Protein AF-A0A2M7STD8-F1 (afdb_monomer_lite)

Foldseek 3Di:
DQDFDDADPVPGTDGPVNVVVVVVVVVVVVCVVLVLLLQQQVDDPVCSVVSNVVVVVVVVVCVVVVVVVLVVQCVVVPNDNVSCVVVVVVVVVVVVVVCVPRDTSPPPPD

Radius of gyration: 18.51 Å; chains: 1; bounding box: 39×33×47 Å

Sequence (110 aa):
LTIVLTKLPVLGTIPVISLFLMAAGIAWALININSLPMVVDMTTTARLGTYTGLYYLFSTLSAIVGPNVNGWAVQLTGKNYNAVMIIAPIFMLVAFVLMIGVRRGEATAN

pLDDT: mean 83.76, std 10.86, range [34.5, 95.56]

Secondary structure (DSSP, 8-state):
---EEEEETTTEEEEHHHHHHHHHHHHHHHHHHHHHHHHHHTS-GGGHHHHHHHHHHHHHHHHHHHHHHHHHHHHHTTS-THHHHHHHHHHHHHHHHHHHT--S------

Structure (mmCIF, N/CA/C/O backbone):
data_AF-A0A2M7STD8-F1
#
_entry.id   AF-A0A2M7STD8-F1
#
loop_
_atom_site.group_PDB
_atom_site.id
_atom_site.type_symbol
_atom_site.label_atom_id
_atom_site.label_alt_id
_atom_site.label_comp_id
_atom_site.label_asym_id
_atom_site.label_entity_id
_atom_site.label_seq_id
_atom_site.pdbx_PDB_ins_code
_atom_site.Cartn_x
_atom_site.Cartn_y
_atom_site.Cartn_z
_atom_site.occupancy
_atom_site.B_iso_or_equiv
_atom_site.auth_seq_id
_atom_site.auth_comp_id
_atom_site.auth_asym_id
_atom_site.auth_atom_id
_atom_site.pdbx_PD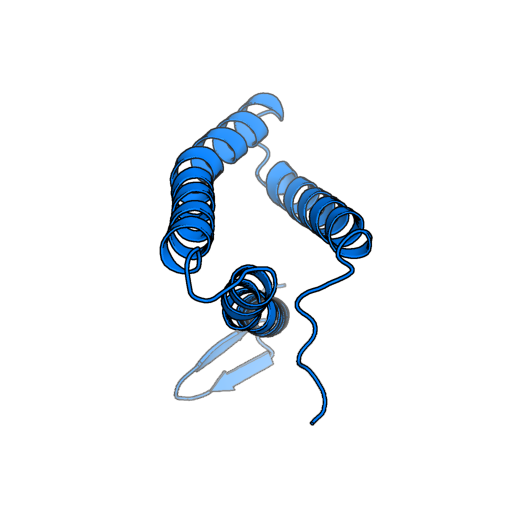B_model_num
ATOM 1 N N . LEU A 1 1 ? -13.605 -8.387 19.844 1.00 62.31 1 LEU A N 1
ATOM 2 C CA . LEU A 1 1 ? -12.249 -8.164 19.279 1.00 62.31 1 LEU A CA 1
ATOM 3 C C . LEU A 1 1 ? -11.156 -7.979 20.339 1.00 62.31 1 LEU A C 1
ATOM 5 O O . LEU A 1 1 ? -10.004 -8.264 20.046 1.00 62.31 1 LEU A O 1
ATOM 9 N N . THR A 1 2 ? -11.493 -7.548 21.559 1.00 67.88 2 THR A N 1
ATOM 10 C CA . THR A 1 2 ? -10.549 -7.316 22.672 1.00 67.88 2 THR A CA 1
ATOM 11 C C . THR A 1 2 ? -10.329 -8.528 23.587 1.00 67.88 2 THR A C 1
ATOM 13 O O . THR A 1 2 ? -9.593 -8.426 24.561 1.00 67.88 2 THR A O 1
ATOM 16 N N . ILE A 1 3 ? -10.948 -9.677 23.286 1.00 78.25 3 ILE A N 1
ATOM 17 C CA . ILE A 1 3 ? -10.774 -10.924 24.047 1.00 78.25 3 ILE A CA 1
ATOM 18 C C . ILE A 1 3 ? -9.309 -11.344 23.952 1.00 78.25 3 ILE A C 1
ATOM 20 O O . ILE A 1 3 ? -8.812 -11.541 22.843 1.00 78.25 3 ILE A O 1
ATOM 24 N N . VAL A 1 4 ? -8.639 -11.450 25.100 1.00 78.00 4 VAL A N 1
ATOM 25 C CA . VAL A 1 4 ? -7.215 -11.788 25.207 1.00 78.00 4 VAL A CA 1
ATOM 26 C C . VAL A 1 4 ? -7.050 -13.300 25.135 1.00 78.00 4 VAL A C 1
ATOM 28 O O . VAL A 1 4 ? -7.583 -14.019 25.974 1.00 78.00 4 VAL A O 1
ATOM 31 N N . LEU A 1 5 ? -6.308 -13.770 24.135 1.00 74.56 5 LEU A N 1
ATOM 32 C CA . LEU A 1 5 ? -6.073 -15.193 23.898 1.00 74.56 5 LEU A CA 1
ATOM 33 C C . LEU A 1 5 ? -4.871 -15.708 24.692 1.00 74.56 5 LEU A C 1
ATOM 35 O O . LEU A 1 5 ? -4.926 -16.778 25.286 1.00 74.56 5 LEU A O 1
ATOM 39 N N . THR A 1 6 ? -3.761 -14.967 24.704 1.00 77.94 6 THR A N 1
ATOM 40 C CA . THR A 1 6 ? -2.513 -15.373 25.373 1.00 77.94 6 THR A CA 1
ATOM 41 C C . THR A 1 6 ? -1.644 -14.145 25.661 1.00 77.94 6 THR A C 1
ATOM 43 O O . THR A 1 6 ? -1.763 -13.122 24.980 1.00 77.94 6 THR A O 1
ATOM 46 N N . LYS A 1 7 ? -0.777 -14.226 26.679 1.00 72.06 7 LYS A N 1
ATOM 47 C CA . LYS A 1 7 ? 0.315 -13.270 26.920 1.00 72.06 7 LYS A CA 1
ATOM 48 C C . LYS A 1 7 ? 1.648 -13.910 26.542 1.00 72.06 7 LYS A C 1
ATOM 50 O O . LYS A 1 7 ? 1.976 -14.965 27.073 1.00 72.06 7 LYS A O 1
ATOM 55 N N . LEU A 1 8 ? 2.416 -13.264 25.669 1.00 78.56 8 LEU A N 1
ATOM 56 C CA . LEU A 1 8 ? 3.780 -13.675 25.324 1.00 78.56 8 LEU A CA 1
ATOM 57 C C . LEU A 1 8 ? 4.789 -12.631 25.833 1.00 78.56 8 LEU A C 1
ATOM 59 O O . LEU A 1 8 ? 4.491 -11.437 25.787 1.00 78.56 8 LEU A O 1
ATOM 63 N N . PRO A 1 9 ? 5.988 -13.042 26.282 1.00 71.06 9 PRO A N 1
ATOM 64 C CA . PRO A 1 9 ? 6.962 -12.147 26.915 1.00 71.06 9 PRO A CA 1
ATOM 65 C C . PRO A 1 9 ? 7.476 -11.024 25.999 1.00 71.06 9 PRO A C 1
ATOM 67 O O . PRO A 1 9 ? 7.842 -9.968 26.498 1.00 71.06 9 PRO A O 1
ATOM 70 N N . VAL A 1 10 ? 7.456 -11.216 24.673 1.00 76.38 10 VAL A N 1
ATOM 71 C CA . VAL A 1 10 ? 7.871 -10.198 23.682 1.00 76.38 10 VAL A CA 1
ATOM 72 C C . VAL A 1 10 ? 6.677 -9.462 23.055 1.00 76.38 10 VAL A C 1
ATOM 74 O O . VAL A 1 10 ? 6.785 -8.292 22.711 1.00 76.38 10 VAL A O 1
ATOM 77 N N . LEU A 1 11 ? 5.525 -10.128 22.916 1.00 65.62 11 LEU A N 1
ATOM 78 C CA . LEU A 1 11 ? 4.352 -9.609 22.190 1.00 65.62 11 LEU A CA 1
ATOM 79 C C . LEU A 1 11 ? 3.260 -9.033 23.110 1.00 65.62 11 LEU A C 1
ATOM 81 O O . LEU A 1 11 ? 2.284 -8.467 22.624 1.00 65.62 11 LEU A O 1
ATOM 85 N N . GLY A 1 12 ? 3.397 -9.162 24.432 1.00 79.12 12 GLY A N 1
ATOM 86 C CA . GLY A 1 12 ? 2.394 -8.698 25.388 1.00 79.12 12 GLY A CA 1
ATOM 87 C C . GLY A 1 12 ? 1.088 -9.493 25.297 1.00 79.12 12 GLY A C 1
ATOM 88 O O . GLY A 1 12 ? 1.093 -10.694 25.028 1.00 79.12 12 GLY A O 1
ATOM 89 N N . THR A 1 13 ? -0.046 -8.844 25.574 1.00 79.12 13 THR A N 1
ATOM 90 C CA . THR A 1 13 ? -1.385 -9.439 25.421 1.00 79.12 13 THR A CA 1
ATOM 91 C C . THR A 1 13 ? -1.777 -9.523 23.955 1.00 79.12 13 THR A C 1
ATOM 93 O O . THR A 1 13 ? -1.756 -8.505 23.266 1.00 79.12 13 THR A O 1
ATOM 96 N N . ILE A 1 14 ? -2.236 -10.694 23.518 1.00 80.81 14 ILE A N 1
ATOM 97 C CA . ILE A 1 14 ? -2.711 -10.932 22.151 1.00 80.81 14 ILE A CA 1
ATOM 98 C C . ILE A 1 14 ? -4.241 -10.994 22.157 1.00 80.81 14 ILE A C 1
ATOM 100 O O . ILE A 1 14 ? -4.816 -12.063 22.381 1.00 80.81 14 ILE A O 1
ATOM 104 N N . PRO A 1 15 ? -4.934 -9.861 21.962 1.00 84.69 15 PRO A N 1
ATOM 105 C CA . PRO A 1 15 ? -6.355 -9.872 21.673 1.00 84.69 15 PRO A CA 1
ATOM 106 C C . PRO A 1 15 ? -6.642 -10.425 20.269 1.00 84.69 15 PRO A C 1
ATOM 108 O O . PRO A 1 15 ? -5.783 -10.396 19.391 1.00 84.69 15 PRO A O 1
ATOM 111 N N . VAL A 1 16 ? -7.876 -10.869 20.019 1.00 82.19 16 VAL A N 1
ATOM 112 C CA . VAL A 1 16 ? -8.321 -11.368 18.697 1.00 82.19 16 VAL A CA 1
ATOM 113 C C . VAL A 1 16 ? -8.017 -10.382 17.556 1.00 82.19 16 VAL A C 1
ATOM 115 O O . VAL A 1 16 ? -7.650 -10.802 16.462 1.00 82.19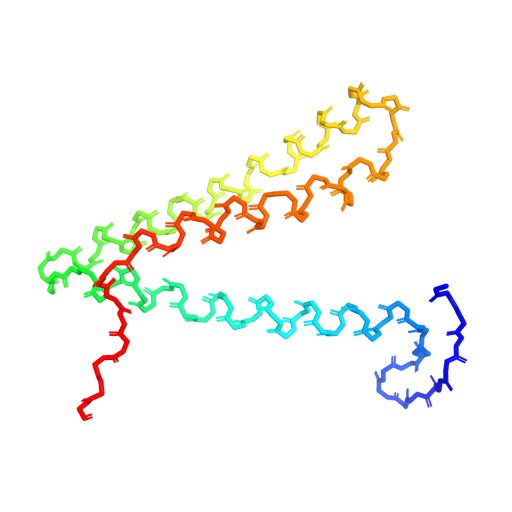 16 VAL A O 1
ATOM 118 N N . ILE A 1 17 ? -8.116 -9.070 17.799 1.00 84.25 17 ILE A N 1
ATOM 119 C CA . ILE A 1 17 ? -7.762 -8.048 16.800 1.00 84.25 17 ILE A CA 1
ATOM 120 C C . ILE A 1 17 ? -6.296 -8.124 16.354 1.00 84.25 17 ILE A C 1
ATOM 122 O O . ILE A 1 17 ? -6.006 -7.855 15.192 1.00 84.25 17 ILE A O 1
ATOM 126 N N . SER A 1 18 ? -5.380 -8.548 17.229 1.00 84.19 18 SER A N 1
ATOM 127 C CA . SER A 1 18 ? -3.962 -8.672 16.891 1.00 84.19 18 SER A CA 1
ATOM 128 C C . SER A 1 18 ? -3.724 -9.733 15.825 1.00 84.19 18 SER A C 1
ATOM 130 O O . SER A 1 18 ? -2.886 -9.517 14.962 1.00 84.19 18 SER A O 1
ATOM 132 N N . LEU A 1 19 ? -4.489 -10.831 15.815 1.00 85.88 19 LEU A N 1
ATOM 133 C CA . LEU A 1 19 ? -4.382 -11.848 14.761 1.00 85.88 19 LEU A CA 1
ATOM 134 C C . LEU A 1 19 ? -4.741 -11.268 13.387 1.00 85.88 19 LEU A C 1
ATOM 136 O O . LEU A 1 19 ? -4.011 -11.474 12.419 1.00 85.88 19 LEU A O 1
ATOM 140 N N . PHE A 1 20 ? -5.825 -10.489 13.313 1.00 86.38 20 PHE A N 1
ATOM 141 C CA . PHE A 1 20 ? -6.220 -9.802 12.082 1.00 86.38 20 PHE A CA 1
ATOM 142 C C . PHE A 1 20 ? -5.180 -8.767 11.645 1.00 86.38 20 PHE A C 1
ATOM 144 O O . PHE A 1 20 ? -4.839 -8.710 10.466 1.00 86.38 20 PHE A O 1
ATOM 151 N N . LEU A 1 21 ? -4.637 -7.985 12.583 1.00 87.88 21 LEU A N 1
ATOM 152 C CA . LEU A 1 21 ? -3.590 -7.002 12.292 1.00 87.88 21 LEU A CA 1
ATOM 153 C C . LEU A 1 21 ? -2.278 -7.659 11.841 1.00 87.88 21 LEU A C 1
ATOM 155 O O . LEU A 1 21 ? -1.622 -7.141 10.942 1.00 87.88 21 LEU A O 1
ATOM 159 N N . MET A 1 22 ? -1.910 -8.810 12.410 1.00 89.38 22 MET A N 1
ATOM 160 C CA . MET A 1 22 ? -0.739 -9.582 11.983 1.00 89.38 22 MET A CA 1
ATOM 161 C C . MET A 1 22 ? -0.912 -10.107 10.558 1.00 89.38 22 MET A C 1
ATOM 163 O O . MET A 1 22 ? -0.028 -9.913 9.726 1.00 89.38 22 MET A O 1
ATOM 167 N N . ALA A 1 23 ? -2.061 -10.716 10.250 1.00 90.69 23 ALA A N 1
ATOM 168 C CA . ALA A 1 23 ? -2.363 -11.179 8.898 1.00 90.69 23 ALA A CA 1
ATOM 169 C C . ALA A 1 23 ? -2.376 -10.017 7.888 1.00 90.69 23 ALA A C 1
ATOM 171 O O . ALA A 1 23 ? -1.779 -10.124 6.817 1.00 90.69 23 ALA A O 1
ATOM 172 N N . ALA A 1 24 ? -2.985 -8.883 8.253 1.00 89.50 24 ALA A N 1
ATOM 173 C CA . ALA A 1 24 ? -2.978 -7.673 7.435 1.00 89.50 24 ALA A CA 1
ATOM 174 C C . ALA A 1 24 ? -1.554 -7.136 7.206 1.00 89.50 24 ALA A C 1
ATOM 176 O O . ALA A 1 24 ? -1.221 -6.745 6.089 1.00 89.50 24 ALA A O 1
ATOM 177 N N . GLY A 1 25 ? -0.696 -7.165 8.230 1.00 90.94 25 GLY A N 1
ATOM 178 C CA . GLY A 1 25 ? 0.708 -6.768 8.120 1.00 90.94 25 GLY A CA 1
ATOM 179 C C . GLY A 1 25 ? 1.504 -7.661 7.166 1.00 90.94 25 GLY A C 1
ATOM 180 O O . GLY A 1 25 ? 2.234 -7.147 6.320 1.00 90.94 25 GLY A O 1
ATOM 181 N N . ILE A 1 26 ? 1.317 -8.983 7.244 1.00 94.12 26 ILE A N 1
ATOM 182 C CA . ILE A 1 26 ? 1.943 -9.942 6.318 1.00 94.12 26 ILE A CA 1
ATOM 183 C C . ILE A 1 26 ? 1.482 -9.670 4.881 1.00 94.12 26 ILE A C 1
ATOM 185 O O . ILE A 1 26 ? 2.313 -9.549 3.981 1.00 94.12 26 ILE A O 1
ATOM 189 N N . ALA A 1 27 ? 0.173 -9.512 4.666 1.00 91.31 27 ALA A N 1
ATOM 190 C CA . ALA A 1 27 ? -0.378 -9.206 3.347 1.00 91.31 27 ALA A CA 1
ATOM 191 C C . ALA A 1 27 ? 0.179 -7.886 2.780 1.00 91.31 27 ALA A C 1
ATOM 193 O O . ALA A 1 27 ? 0.572 -7.820 1.616 1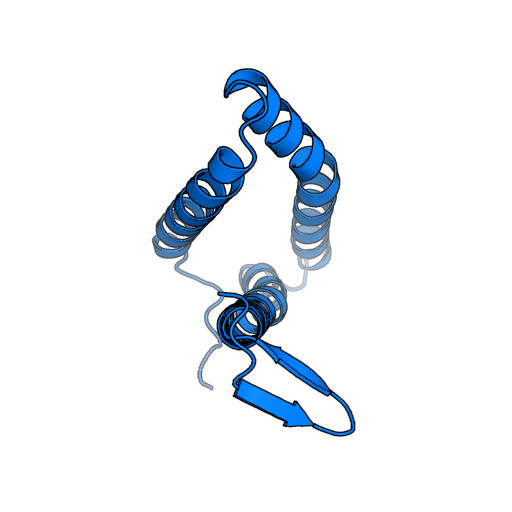.00 91.31 27 ALA A O 1
ATOM 194 N N . TRP A 1 28 ? 0.278 -6.844 3.610 1.00 91.69 28 TRP A N 1
ATOM 195 C CA . TRP A 1 28 ? 0.829 -5.550 3.207 1.00 91.69 28 TRP A CA 1
ATOM 196 C C . TRP A 1 28 ? 2.320 -5.616 2.853 1.00 91.69 28 TRP A C 1
ATOM 198 O O . TRP A 1 28 ? 2.753 -4.994 1.878 1.00 91.69 28 TRP A O 1
ATOM 208 N N . ALA A 1 29 ? 3.103 -6.392 3.607 1.00 92.44 29 ALA A N 1
ATOM 209 C CA . ALA A 1 29 ? 4.524 -6.593 3.337 1.00 92.44 29 ALA A CA 1
ATOM 210 C C . ALA A 1 29 ? 4.751 -7.256 1.970 1.00 92.44 29 ALA A C 1
ATOM 212 O O . ALA A 1 29 ? 5.597 -6.797 1.202 1.00 92.44 29 ALA A O 1
ATOM 213 N N . LEU A 1 30 ? 3.952 -8.275 1.637 1.00 89.88 30 LEU A N 1
ATOM 214 C CA . LEU A 1 30 ? 4.026 -8.952 0.339 1.00 89.88 30 LEU A CA 1
ATOM 215 C C . LEU A 1 30 ? 3.761 -7.992 -0.827 1.00 89.88 30 LEU A C 1
ATOM 217 O O . LEU A 1 30 ? 4.483 -8.034 -1.823 1.00 89.88 30 LEU A O 1
ATOM 221 N N . ILE A 1 31 ? 2.779 -7.096 -0.692 1.00 89.75 31 ILE A N 1
ATOM 222 C CA . ILE A 1 31 ? 2.469 -6.092 -1.719 1.00 89.75 31 ILE A CA 1
ATOM 223 C C . ILE A 1 31 ? 3.628 -5.098 -1.869 1.00 89.75 31 ILE A C 1
ATOM 225 O O . ILE A 1 31 ? 4.092 -4.857 -2.981 1.00 89.75 31 ILE A O 1
ATOM 229 N N . ASN A 1 32 ? 4.134 -4.546 -0.762 1.00 88.94 32 ASN A N 1
ATOM 230 C CA . ASN A 1 32 ? 5.169 -3.508 -0.820 1.00 88.94 32 ASN A CA 1
ATOM 231 C C . ASN A 1 32 ? 6.479 -4.025 -1.412 1.00 88.94 32 ASN A C 1
ATOM 233 O O . ASN A 1 32 ? 7.045 -3.365 -2.281 1.00 88.94 32 ASN A O 1
ATOM 237 N N . ILE A 1 33 ? 6.933 -5.207 -0.987 1.00 89.19 33 ILE A N 1
ATOM 238 C CA . ILE A 1 33 ? 8.216 -5.770 -1.431 1.00 89.19 33 ILE A CA 1
ATOM 239 C C . ILE A 1 33 ? 8.206 -6.074 -2.937 1.00 89.19 33 ILE A C 1
ATOM 241 O O . ILE A 1 33 ? 9.204 -5.826 -3.606 1.00 89.19 33 ILE A O 1
ATOM 245 N N . ASN A 1 34 ? 7.086 -6.561 -3.483 1.00 88.56 34 ASN A N 1
ATOM 246 C CA . ASN A 1 34 ? 6.996 -6.949 -4.897 1.00 88.56 34 ASN A CA 1
ATOM 247 C C . ASN A 1 34 ? 6.598 -5.796 -5.832 1.00 88.56 34 ASN A C 1
ATOM 249 O O . ASN A 1 34 ? 6.828 -5.875 -7.038 1.00 88.56 34 ASN A O 1
ATOM 253 N N . SER A 1 35 ? 6.030 -4.710 -5.301 1.00 86.69 35 SER A N 1
ATOM 254 C CA . SER A 1 35 ? 5.544 -3.596 -6.123 1.00 86.69 35 SER A CA 1
ATOM 255 C C . SER A 1 35 ? 6.648 -2.854 -6.885 1.00 86.69 35 SER A C 1
ATOM 257 O O . SER A 1 35 ? 6.448 -2.507 -8.047 1.00 86.69 35 SER A O 1
ATOM 259 N N . LEU A 1 36 ? 7.818 -2.638 -6.270 1.00 87.06 36 LEU A N 1
ATOM 260 C CA . LEU A 1 36 ? 8.933 -1.948 -6.923 1.00 87.06 36 LEU A CA 1
ATOM 261 C C . LEU A 1 36 ? 9.578 -2.806 -8.030 1.00 87.06 36 LEU A C 1
ATOM 263 O O . LEU A 1 36 ? 9.673 -2.289 -9.144 1.00 87.06 36 LEU A O 1
ATOM 267 N N . PRO A 1 37 ? 9.962 -4.082 -7.789 1.00 84.19 37 PRO A N 1
ATOM 268 C CA . PRO A 1 37 ? 10.420 -4.998 -8.838 1.00 84.19 37 PRO A CA 1
ATOM 269 C C . PRO A 1 37 ? 9.482 -5.038 -10.049 1.00 84.19 37 PRO A C 1
ATOM 271 O O . PRO A 1 37 ? 9.915 -4.809 -11.172 1.00 84.19 37 PRO A O 1
ATOM 274 N N . MET A 1 38 ? 8.176 -5.184 -9.813 1.00 87.50 38 MET A N 1
ATOM 275 C CA . MET A 1 38 ? 7.178 -5.239 -10.883 1.00 87.50 38 MET A CA 1
ATOM 276 C C . MET A 1 38 ? 7.202 -3.995 -11.784 1.00 87.50 38 MET A C 1
ATOM 278 O O . MET A 1 38 ? 7.140 -4.119 -13.006 1.00 87.50 38 MET A O 1
ATOM 282 N N . VAL A 1 39 ? 7.345 -2.794 -11.212 1.00 85.00 39 VAL A N 1
ATOM 283 C CA . VAL A 1 39 ? 7.392 -1.547 -11.994 1.00 85.00 39 VAL A CA 1
ATOM 284 C C . VAL A 1 39 ? 8.714 -1.390 -12.750 1.00 85.00 39 VAL A C 1
ATOM 286 O O . VAL A 1 39 ? 8.712 -0.896 -13.881 1.00 85.00 39 VAL A O 1
ATOM 289 N N . VAL A 1 40 ? 9.843 -1.793 -12.160 1.00 84.94 40 VAL A N 1
ATOM 290 C CA . VAL A 1 40 ? 11.149 -1.687 -12.838 1.00 84.94 40 VAL A CA 1
ATOM 291 C C . VAL A 1 40 ? 11.323 -2.743 -13.932 1.00 84.94 40 VAL A C 1
ATOM 293 O O . VAL A 1 40 ? 11.957 -2.453 -14.946 1.00 84.94 40 VAL A O 1
ATOM 296 N N . ASP A 1 41 ? 10.686 -3.905 -13.797 1.00 82.94 41 ASP A N 1
ATOM 297 C CA . ASP A 1 41 ? 10.716 -4.986 -14.791 1.00 82.94 41 ASP A CA 1
ATOM 298 C C . ASP A 1 41 ? 9.867 -4.675 -16.040 1.00 82.94 41 ASP A C 1
ATOM 300 O O . ASP A 1 41 ? 10.025 -5.295 -17.094 1.00 82.94 41 ASP A O 1
ATOM 304 N N . MET A 1 42 ? 8.986 -3.670 -15.979 1.00 79.38 42 MET A N 1
ATOM 305 C CA . MET A 1 42 ? 8.217 -3.193 -17.137 1.00 79.38 42 MET A CA 1
ATOM 306 C C . MET A 1 42 ? 9.031 -2.336 -18.118 1.00 79.38 42 MET A C 1
ATOM 308 O O . MET A 1 42 ? 8.531 -2.007 -19.200 1.00 79.38 42 MET A O 1
ATOM 312 N N . THR A 1 43 ? 10.254 -1.938 -17.762 1.00 80.19 4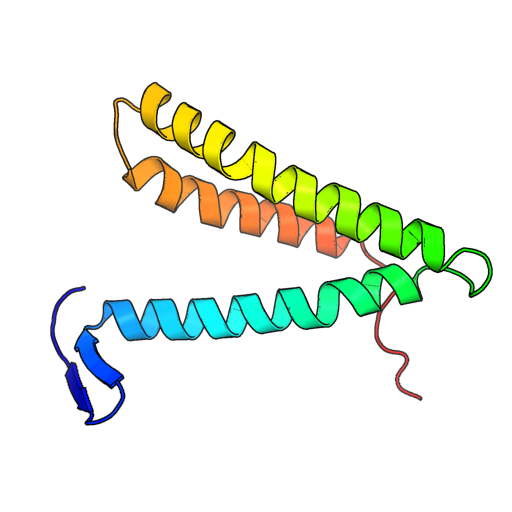3 THR A N 1
ATOM 313 C CA . THR A 1 43 ? 11.050 -0.974 -18.529 1.00 80.19 43 THR A CA 1
ATOM 314 C C . THR A 1 43 ? 12.431 -1.509 -18.917 1.00 80.19 43 THR A C 1
ATOM 316 O O . THR A 1 43 ? 12.911 -2.512 -18.408 1.00 80.19 43 THR A O 1
ATOM 319 N N . THR A 1 44 ? 13.101 -0.830 -19.850 1.00 77.81 44 THR A N 1
ATOM 320 C CA . THR A 1 44 ? 14.507 -1.090 -20.186 1.00 77.81 44 THR A CA 1
ATOM 321 C C . THR A 1 44 ? 15.451 -0.359 -19.229 1.00 77.81 44 THR A C 1
ATOM 323 O O . THR A 1 44 ? 15.089 0.668 -18.645 1.00 77.81 44 THR A O 1
ATOM 326 N N . THR A 1 45 ? 16.701 -0.826 -19.130 1.00 77.12 45 THR A N 1
ATOM 327 C CA . THR A 1 45 ? 17.749 -0.244 -18.266 1.00 77.12 45 THR A CA 1
ATOM 328 C C . THR A 1 45 ? 17.951 1.257 -18.499 1.00 77.12 45 THR A C 1
ATOM 330 O O . THR A 1 45 ? 18.186 2.004 -17.555 1.00 77.12 45 THR A O 1
ATOM 333 N N . ALA A 1 46 ? 17.770 1.731 -19.738 1.00 82.81 46 ALA A N 1
ATOM 334 C CA . ALA A 1 46 ? 17.889 3.146 -20.097 1.00 82.81 46 ALA A CA 1
ATOM 335 C C . ALA A 1 46 ? 16.806 4.052 -19.470 1.00 82.81 46 ALA A C 1
ATOM 337 O O . ALA A 1 46 ? 16.997 5.261 -19.384 1.00 82.81 46 ALA A O 1
ATOM 338 N N . ARG A 1 47 ? 15.664 3.492 -19.050 1.00 84.94 47 ARG A N 1
ATOM 339 C CA . ARG A 1 47 ? 14.517 4.228 -18.479 1.00 84.94 47 ARG A CA 1
ATOM 340 C C . ARG A 1 47 ? 14.211 3.837 -17.030 1.00 84.94 47 ARG A C 1
ATOM 342 O O . ARG A 1 47 ? 13.227 4.310 -16.465 1.00 84.94 47 ARG A O 1
ATOM 349 N N . LEU A 1 48 ? 15.063 3.016 -16.418 1.00 86.75 48 LEU A N 1
ATOM 350 C CA . LEU A 1 48 ? 14.882 2.489 -15.064 1.00 86.75 48 LEU A CA 1
ATOM 351 C C . LEU A 1 48 ? 14.707 3.610 -14.027 1.00 86.75 48 LEU A C 1
ATOM 353 O O . LEU A 1 48 ? 13.771 3.575 -13.234 1.00 86.75 48 LEU A O 1
ATOM 357 N N . GLY A 1 49 ? 15.524 4.667 -14.106 1.00 87.44 49 GLY A N 1
ATOM 358 C CA . GLY A 1 49 ? 15.411 5.825 -13.211 1.00 87.44 49 GLY A CA 1
ATOM 359 C C . GLY A 1 49 ? 14.063 6.553 -13.303 1.00 87.44 49 GLY A C 1
ATOM 360 O O . GLY A 1 49 ? 13.532 6.987 -12.284 1.00 87.44 49 GLY A O 1
ATOM 361 N N . THR A 1 50 ? 13.467 6.645 -14.496 1.00 87.62 50 THR A N 1
ATOM 362 C CA . THR A 1 50 ? 12.161 7.295 -14.689 1.00 87.62 50 THR A CA 1
ATOM 363 C C . THR A 1 50 ? 11.028 6.480 -14.072 1.00 87.62 50 THR A C 1
ATOM 365 O O . THR A 1 50 ? 10.171 7.050 -13.404 1.00 87.62 50 THR A O 1
ATOM 368 N N . TYR A 1 51 ? 11.031 5.156 -14.248 1.00 87.38 51 TYR A N 1
ATOM 369 C CA . TYR A 1 51 ? 9.997 4.280 -13.684 1.00 87.38 51 TYR A CA 1
ATOM 370 C C . TYR A 1 51 ? 10.077 4.214 -12.157 1.00 87.38 51 TYR A C 1
ATOM 372 O O . TYR A 1 51 ? 9.056 4.358 -11.486 1.00 87.38 51 TYR A O 1
ATOM 380 N N . THR A 1 52 ? 11.286 4.118 -11.596 1.00 90.50 52 THR A N 1
ATOM 381 C CA . THR A 1 52 ? 11.498 4.217 -10.145 1.00 90.50 52 THR A CA 1
ATOM 382 C C . THR A 1 52 ? 11.073 5.586 -9.607 1.00 90.50 52 THR A C 1
ATOM 384 O O . THR A 1 52 ? 10.420 5.673 -8.568 1.00 90.50 52 THR A O 1
ATOM 387 N N . GLY A 1 53 ? 11.384 6.667 -10.331 1.00 91.31 53 GLY A N 1
ATOM 388 C CA . GLY A 1 53 ? 10.955 8.021 -9.978 1.00 91.31 53 GLY A CA 1
ATOM 389 C C . GLY A 1 53 ? 9.432 8.170 -9.957 1.00 91.31 53 GLY A C 1
ATOM 390 O O . GLY A 1 53 ? 8.889 8.715 -9.000 1.00 91.31 53 GLY A O 1
ATOM 391 N N . LEU A 1 54 ? 8.732 7.631 -10.962 1.00 91.75 54 LEU A N 1
ATOM 392 C CA . LEU A 1 54 ? 7.267 7.618 -11.002 1.00 91.75 54 LEU A CA 1
ATOM 393 C C . LEU A 1 54 ? 6.675 6.791 -9.854 1.00 91.75 54 LEU A C 1
ATOM 395 O O . LEU A 1 54 ? 5.740 7.256 -9.203 1.00 91.75 54 LEU A O 1
ATOM 399 N N . TYR A 1 55 ? 7.240 5.617 -9.556 1.00 91.62 55 TYR A N 1
ATOM 400 C CA . TYR A 1 55 ? 6.818 4.796 -8.418 1.00 91.62 55 TYR A CA 1
ATOM 401 C C . TYR A 1 55 ? 6.870 5.587 -7.102 1.00 91.62 55 TYR A C 1
ATOM 403 O O . TYR A 1 55 ? 5.867 5.683 -6.389 1.00 91.62 55 TYR A O 1
ATOM 411 N N . TYR A 1 56 ? 8.009 6.218 -6.796 1.00 93.19 56 TYR A N 1
ATOM 412 C CA . TYR A 1 56 ? 8.150 6.988 -5.559 1.00 93.19 56 TYR A CA 1
ATOM 413 C C . TYR A 1 56 ? 7.335 8.282 -5.562 1.00 93.19 56 TYR A C 1
ATOM 415 O O . TYR A 1 56 ? 6.807 8.659 -4.515 1.00 93.19 56 TYR A O 1
ATOM 423 N N . LEU A 1 57 ? 7.170 8.939 -6.713 1.00 95.00 57 LEU A N 1
ATOM 424 C CA . LEU A 1 57 ? 6.301 10.108 -6.844 1.00 95.00 57 LEU A CA 1
ATOM 425 C C . LEU A 1 57 ? 4.862 9.765 -6.440 1.00 95.00 57 LEU A C 1
ATOM 427 O O . LEU A 1 57 ? 4.290 10.444 -5.592 1.00 95.00 57 LEU A O 1
ATOM 431 N N . PHE A 1 58 ? 4.286 8.691 -6.987 1.00 93.12 58 PHE A N 1
ATOM 432 C CA . PHE A 1 58 ? 2.919 8.291 -6.642 1.00 93.12 58 PHE A CA 1
ATOM 433 C C . PHE A 1 58 ? 2.810 7.721 -5.224 1.00 93.12 58 PHE A C 1
ATOM 435 O O . PHE A 1 58 ? 1.829 8.004 -4.536 1.00 93.12 58 PHE A O 1
ATOM 442 N N . SER A 1 59 ? 3.814 6.974 -4.753 1.00 92.00 59 SER A N 1
ATOM 443 C CA . SER A 1 59 ? 3.840 6.457 -3.377 1.00 92.00 59 SER A CA 1
ATOM 444 C C . SER A 1 59 ? 3.835 7.595 -2.349 1.00 92.00 59 SER A C 1
ATOM 446 O O . SER A 1 59 ? 3.006 7.616 -1.436 1.00 92.00 59 SER A O 1
ATOM 448 N N . THR A 1 60 ? 4.700 8.592 -2.533 1.00 95.06 60 THR A N 1
ATOM 449 C CA . THR A 1 60 ? 4.777 9.750 -1.631 1.00 95.06 60 THR A CA 1
ATOM 450 C C . THR A 1 60 ? 3.555 10.653 -1.757 1.00 95.06 60 THR A C 1
ATOM 452 O O . THR A 1 60 ? 3.018 11.094 -0.740 1.00 95.06 60 THR A O 1
ATOM 455 N N . LEU A 1 61 ? 3.036 10.857 -2.971 1.00 95.38 61 LEU A N 1
ATOM 456 C CA . LEU A 1 61 ? 1.783 11.578 -3.186 1.00 95.38 61 LEU A CA 1
ATOM 457 C C . LEU A 1 61 ? 0.617 10.903 -2.455 1.00 95.38 61 LEU A C 1
ATOM 459 O O . LEU A 1 61 ? -0.148 11.580 -1.772 1.00 95.38 61 LEU A O 1
ATOM 463 N N . SER A 1 62 ? 0.508 9.575 -2.532 1.00 92.25 62 SER A N 1
ATOM 464 C CA . SER A 1 62 ? -0.511 8.821 -1.798 1.00 92.25 62 SER A CA 1
ATOM 465 C C . SER A 1 62 ? -0.370 8.993 -0.283 1.00 92.25 62 SER A C 1
ATOM 467 O O . SER A 1 62 ? -1.383 9.089 0.409 1.00 92.25 62 SER A O 1
ATOM 469 N N . ALA A 1 63 ? 0.855 9.068 0.246 1.00 92.69 63 ALA A N 1
ATOM 470 C CA 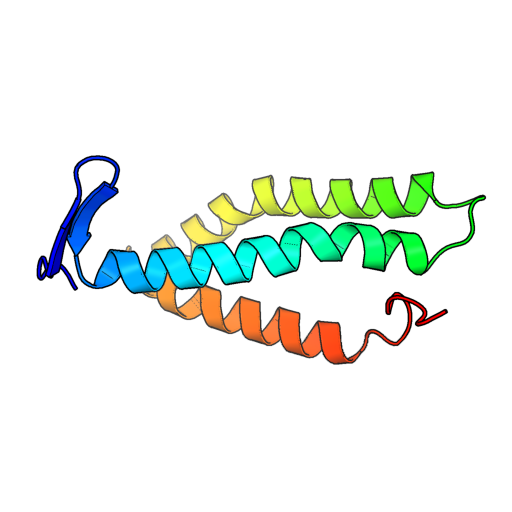. ALA A 1 63 ? 1.093 9.307 1.671 1.00 92.69 63 ALA A CA 1
ATOM 471 C C . ALA A 1 63 ? 0.665 10.719 2.121 1.00 92.69 63 ALA A C 1
ATOM 473 O O . ALA A 1 63 ? 0.213 10.889 3.252 1.00 92.69 63 ALA A O 1
ATOM 474 N N . ILE A 1 64 ? 0.750 11.718 1.235 1.00 95.56 64 ILE A N 1
ATOM 475 C CA . ILE A 1 64 ? 0.299 13.097 1.495 1.00 95.56 64 ILE A CA 1
ATOM 476 C C . ILE A 1 64 ? -1.228 13.213 1.363 1.00 95.56 64 ILE A C 1
ATOM 478 O O . ILE A 1 64 ? -1.901 13.822 2.200 1.00 95.56 64 ILE A O 1
ATOM 482 N N . VAL A 1 65 ? -1.795 12.631 0.307 1.00 94.69 65 VAL A N 1
ATOM 483 C CA . VAL A 1 65 ? -3.223 12.749 -0.024 1.00 94.69 65 VAL A CA 1
ATOM 484 C C . VAL A 1 65 ? -4.086 11.856 0.873 1.00 94.69 65 VAL A C 1
ATOM 486 O O . VAL A 1 65 ? -5.173 12.266 1.279 1.00 94.69 65 VAL A O 1
ATOM 489 N N . GLY A 1 66 ? -3.600 10.669 1.242 1.00 90.00 66 GLY A N 1
ATOM 490 C CA . GLY A 1 66 ? -4.351 9.661 1.996 1.00 90.00 66 GLY A CA 1
ATOM 491 C C . GLY A 1 66 ? -5.002 10.178 3.288 1.00 90.00 66 GLY A C 1
ATOM 492 O O . GLY A 1 66 ? -6.218 10.038 3.436 1.00 90.00 66 GLY A O 1
ATOM 493 N N . PRO A 1 67 ? -4.257 10.818 4.213 1.00 90.75 67 PRO A N 1
ATOM 494 C CA . PRO A 1 67 ? -4.827 11.354 5.451 1.00 90.75 67 PRO A CA 1
ATOM 495 C C . PRO A 1 67 ? -5.910 12.411 5.215 1.00 90.75 67 PRO A C 1
ATOM 497 O O . PRO A 1 67 ? -6.919 12.420 5.917 1.00 90.75 67 PRO A O 1
ATOM 500 N N . ASN A 1 68 ? -5.731 13.266 4.205 1.00 92.19 68 ASN A N 1
ATOM 501 C CA . ASN A 1 68 ? -6.699 14.305 3.855 1.00 92.19 68 ASN A CA 1
ATOM 502 C C . ASN A 1 68 ? -8.004 13.691 3.332 1.00 92.19 68 ASN A C 1
ATOM 504 O O . ASN A 1 68 ? -9.082 14.018 3.829 1.00 92.19 68 ASN A O 1
ATOM 508 N N . VAL A 1 69 ? -7.907 12.741 2.395 1.00 90.00 69 VAL A N 1
ATOM 509 C CA . VAL A 1 69 ? -9.070 12.034 1.831 1.00 90.00 69 VAL A CA 1
ATOM 510 C C . VAL A 1 69 ? -9.815 11.248 2.911 1.00 90.00 69 VAL A C 1
ATOM 512 O O . VAL A 1 69 ? -11.037 11.356 3.014 1.00 90.00 69 VAL A O 1
ATOM 515 N N . ASN A 1 70 ? -9.094 10.523 3.770 1.00 88.25 70 ASN A N 1
ATOM 516 C CA . ASN A 1 70 ? -9.699 9.801 4.890 1.00 88.25 70 ASN A CA 1
ATOM 517 C C . ASN A 1 70 ? -10.365 10.762 5.890 1.00 88.25 70 ASN A C 1
ATOM 519 O O . ASN A 1 70 ? -11.466 10.492 6.370 1.00 88.25 70 ASN A O 1
ATOM 523 N N . GLY A 1 71 ? -9.735 11.905 6.174 1.00 87.19 71 GLY A N 1
ATOM 524 C CA . GLY A 1 71 ? -10.282 12.937 7.051 1.00 87.19 71 GLY A CA 1
ATOM 525 C C . GLY A 1 71 ? -11.573 13.554 6.512 1.00 87.19 71 GLY A C 1
ATOM 526 O O . GLY A 1 71 ? -12.519 13.764 7.275 1.00 87.19 71 GLY A O 1
ATOM 527 N N . TRP A 1 72 ? -11.658 13.813 5.207 1.00 89.75 72 TRP A N 1
ATOM 528 C CA . TRP A 1 72 ? -12.896 14.270 4.569 1.00 89.75 72 TRP A CA 1
ATOM 529 C C . TRP A 1 72 ? -13.972 13.185 4.568 1.00 89.75 72 TRP A C 1
ATOM 531 O O . TRP A 1 72 ? -15.117 13.475 4.908 1.00 89.75 72 TRP A O 1
ATOM 541 N N . ALA A 1 73 ? -13.615 11.931 4.288 1.00 86.75 73 ALA A N 1
ATOM 542 C CA . ALA A 1 73 ? -14.557 10.815 4.327 1.00 86.75 73 ALA A CA 1
ATOM 543 C C . ALA A 1 73 ? -15.213 10.643 5.711 1.00 86.75 73 ALA A C 1
ATOM 545 O O . ALA A 1 73 ? -16.426 10.448 5.808 1.00 86.75 73 ALA A O 1
ATOM 546 N N . VAL A 1 74 ? -14.445 10.781 6.797 1.00 88.06 74 VAL A N 1
ATOM 547 C CA . VAL A 1 74 ? -14.980 10.731 8.171 1.00 88.06 74 VAL A CA 1
ATOM 548 C C . VAL A 1 74 ? -15.874 11.935 8.478 1.00 88.06 74 VAL A C 1
ATOM 550 O O . VAL A 1 74 ? -16.915 11.786 9.119 1.00 88.06 74 VAL A O 1
ATOM 553 N N . GLN A 1 75 ? -15.506 13.133 8.022 1.00 88.25 75 GLN A N 1
ATOM 554 C CA . GLN A 1 75 ? -16.310 14.339 8.247 1.00 88.25 75 GLN A CA 1
ATOM 555 C C . GLN A 1 75 ? -17.657 14.275 7.519 1.00 88.25 75 GLN A C 1
ATOM 557 O O . GLN A 1 75 ? -18.692 14.543 8.128 1.00 88.25 75 GLN A O 1
ATOM 562 N N . LEU A 1 76 ? -17.655 13.848 6.255 1.00 86.25 76 LEU A N 1
ATOM 563 C CA . LEU A 1 76 ? -18.858 13.728 5.424 1.00 86.25 76 LEU A CA 1
ATOM 564 C C . LEU A 1 76 ? -19.822 12.641 5.919 1.00 86.25 76 LEU A C 1
ATOM 566 O O . LEU A 1 76 ? -21.023 12.734 5.695 1.00 86.25 76 LEU A O 1
ATOM 570 N N . THR A 1 77 ? -19.315 11.635 6.633 1.00 84.62 77 THR A N 1
ATOM 571 C CA . THR A 1 77 ? -20.121 10.555 7.230 1.00 84.62 77 THR A CA 1
ATOM 572 C C . THR A 1 77 ? -20.569 10.849 8.666 1.00 84.62 77 THR A C 1
ATOM 574 O O . THR A 1 77 ? -21.031 9.951 9.369 1.00 84.62 77 THR A O 1
ATOM 577 N N . GLY A 1 78 ? -20.447 12.101 9.126 1.00 83.44 78 GLY A N 1
ATOM 578 C CA . GLY A 1 78 ? -20.919 12.521 10.448 1.00 83.44 78 GLY A CA 1
ATOM 579 C C . GLY A 1 78 ? -19.989 12.125 11.597 1.00 83.44 78 GLY A C 1
ATOM 580 O O . GLY A 1 78 ? -20.462 11.799 12.683 1.00 83.44 78 GLY A O 1
ATOM 581 N N . LYS A 1 79 ? -18.666 12.156 11.376 1.00 81.12 79 LYS A N 1
ATOM 582 C CA . LYS A 1 79 ? -17.617 11.727 12.330 1.00 81.12 79 LYS A CA 1
ATOM 583 C C . LYS A 1 79 ? -17.623 10.220 12.615 1.00 81.12 79 LYS A C 1
ATOM 585 O O . LYS A 1 79 ? -17.144 9.775 13.659 1.00 81.12 79 LYS A O 1
ATOM 590 N N . ASN A 1 80 ? -18.137 9.424 11.678 1.00 83.56 80 ASN A N 1
ATOM 591 C CA . ASN A 1 80 ? -18.166 7.976 11.805 1.00 83.56 80 ASN A CA 1
ATOM 592 C C . ASN A 1 80 ? -16.865 7.347 11.280 1.00 83.56 80 ASN A C 1
ATOM 594 O O . ASN A 1 80 ? -16.691 7.128 10.084 1.00 83.56 80 ASN A O 1
ATOM 598 N N . TYR A 1 81 ? -15.957 6.992 12.189 1.00 81.38 81 TYR A N 1
ATOM 599 C CA . TYR A 1 81 ? -14.689 6.329 11.853 1.00 81.38 81 TYR A CA 1
ATOM 600 C C . TYR A 1 81 ? -14.862 4.943 11.213 1.00 81.38 81 TYR A C 1
ATOM 602 O O . TYR A 1 81 ? -13.946 4.453 10.553 1.00 81.38 81 TYR A O 1
ATOM 610 N N . ASN A 1 82 ? -16.041 4.325 11.343 1.00 83.19 82 ASN A N 1
ATOM 611 C CA . ASN A 1 82 ? -16.355 3.072 10.657 1.00 83.19 82 ASN A CA 1
ATOM 612 C C . ASN A 1 82 ? -16.394 3.257 9.126 1.00 83.19 82 ASN A C 1
ATOM 614 O O . ASN A 1 82 ? -16.109 2.325 8.381 1.00 83.19 82 ASN A O 1
ATOM 618 N N . ALA A 1 83 ? -16.630 4.478 8.632 1.00 84.50 83 ALA A N 1
ATOM 619 C CA . ALA A 1 83 ? -16.569 4.764 7.200 1.00 84.50 83 ALA A CA 1
ATOM 620 C C . ALA A 1 83 ? -15.210 4.383 6.584 1.00 84.50 83 ALA A C 1
ATOM 622 O O . ALA A 1 83 ? -15.169 3.794 5.508 1.00 84.50 83 ALA A O 1
ATOM 623 N N . VAL A 1 84 ? -14.097 4.626 7.288 1.00 85.44 84 VAL A N 1
ATOM 624 C CA . VAL A 1 84 ? -12.747 4.286 6.799 1.00 85.44 84 VAL A CA 1
ATOM 625 C C . VAL A 1 84 ? -12.546 2.771 6.720 1.00 85.44 84 VAL A C 1
ATOM 627 O O . VAL A 1 84 ? -11.927 2.284 5.776 1.00 85.44 84 VAL A O 1
ATOM 630 N N . MET A 1 85 ? -13.125 2.019 7.663 1.00 83.94 85 MET A N 1
ATOM 631 C CA . MET A 1 85 ? -13.092 0.550 7.658 1.00 83.94 85 MET A CA 1
ATOM 632 C C . MET A 1 85 ? -13.815 -0.051 6.447 1.00 83.94 85 MET A C 1
ATOM 634 O O . MET A 1 85 ? -13.437 -1.130 6.004 1.00 83.94 85 MET A O 1
ATOM 638 N N . ILE A 1 86 ? -14.825 0.634 5.900 1.00 85.69 86 ILE A N 1
ATOM 639 C CA . ILE A 1 86 ? -15.555 0.198 4.698 1.0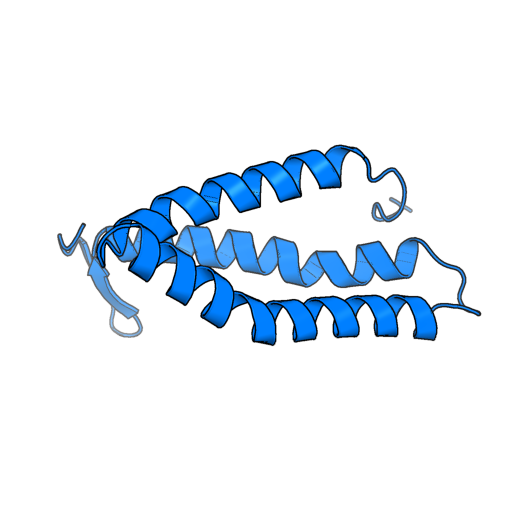0 85.69 86 ILE A CA 1
ATOM 640 C C . ILE A 1 86 ? -14.866 0.694 3.421 1.00 85.69 86 ILE A C 1
ATOM 642 O O . ILE A 1 86 ? -14.781 -0.034 2.435 1.00 85.69 86 ILE A O 1
ATOM 646 N N . ILE A 1 87 ? -14.332 1.915 3.431 1.00 86.75 87 ILE A N 1
ATOM 647 C CA . ILE A 1 87 ? -13.652 2.503 2.269 1.00 86.75 87 ILE A CA 1
ATOM 648 C C . ILE A 1 87 ? -12.350 1.752 1.952 1.00 86.75 87 ILE A C 1
ATOM 650 O O . ILE A 1 87 ? -12.065 1.495 0.783 1.00 86.75 87 ILE A O 1
ATOM 654 N N . ALA A 1 88 ? -11.583 1.345 2.967 1.00 87.81 88 ALA A N 1
ATOM 655 C CA . ALA A 1 88 ? -10.321 0.627 2.784 1.00 87.81 88 ALA A CA 1
ATOM 656 C C . ALA A 1 88 ? -10.434 -0.660 1.927 1.00 87.81 88 ALA A C 1
ATOM 658 O O . ALA A 1 88 ? -9.701 -0.768 0.941 1.00 87.81 88 ALA A O 1
ATOM 659 N N . PRO A 1 89 ? -11.336 -1.625 2.213 1.00 89.31 89 PRO A N 1
ATOM 660 C CA . PRO A 1 89 ? -11.489 -2.819 1.382 1.00 89.31 89 PRO A CA 1
ATOM 661 C C . PRO A 1 89 ? -12.036 -2.510 -0.017 1.00 89.31 89 PRO A C 1
ATOM 663 O O . PRO A 1 89 ? -11.666 -3.203 -0.961 1.00 89.31 89 PRO A O 1
ATOM 666 N N . ILE A 1 90 ? -12.851 -1.461 -0.188 1.00 91.12 90 ILE A N 1
ATOM 667 C CA . ILE A 1 90 ? -13.305 -1.020 -1.519 1.00 91.12 90 ILE A CA 1
ATOM 668 C C . ILE A 1 90 ? -12.107 -0.561 -2.356 1.00 91.12 90 ILE A C 1
ATOM 670 O O . ILE A 1 90 ? -11.942 -1.015 -3.485 1.00 91.12 90 ILE A O 1
ATOM 674 N N . PHE A 1 91 ? -11.235 0.283 -1.799 1.00 90.56 91 PHE A N 1
ATOM 675 C CA . PHE A 1 91 ? -10.017 0.718 -2.488 1.00 90.56 91 PHE A CA 1
ATOM 676 C C . PHE A 1 91 ? -9.059 -0.442 -2.766 1.00 90.56 91 PHE A C 1
ATOM 678 O O . PHE A 1 91 ? -8.457 -0.483 -3.837 1.00 90.56 91 PHE A O 1
ATOM 685 N N . MET A 1 92 ? -8.954 -1.409 -1.852 1.00 90.62 92 MET A N 1
ATOM 686 C CA . MET A 1 92 ? -8.167 -2.622 -2.084 1.00 90.62 92 MET A CA 1
ATOM 687 C C . MET A 1 92 ? -8.737 -3.456 -3.242 1.00 90.62 92 MET A C 1
ATOM 689 O O . MET A 1 92 ? -7.978 -3.952 -4.070 1.00 90.62 92 MET A O 1
ATOM 693 N N . LEU A 1 93 ? -10.064 -3.572 -3.349 1.00 93.19 93 LEU A N 1
ATOM 694 C CA . LEU A 1 93 ? -10.721 -4.265 -4.460 1.00 93.19 93 LEU A CA 1
ATOM 695 C C . LEU A 1 93 ? -10.506 -3.526 -5.784 1.00 93.19 93 LEU A C 1
ATOM 697 O O . LEU A 1 93 ? -10.188 -4.156 -6.788 1.00 93.19 93 LEU A O 1
ATOM 701 N N . VAL A 1 94 ? -10.611 -2.195 -5.789 1.00 93.06 94 VAL A N 1
ATOM 702 C CA . VAL A 1 94 ? -10.289 -1.376 -6.968 1.00 93.06 94 VAL A CA 1
ATOM 703 C C . VAL A 1 94 ? -8.832 -1.582 -7.385 1.00 93.06 94 VAL A C 1
ATOM 705 O O . VAL A 1 94 ? -8.573 -1.833 -8.560 1.00 93.06 94 VAL A O 1
ATOM 708 N N . ALA A 1 95 ? -7.887 -1.546 -6.441 1.00 90.75 95 ALA A N 1
ATOM 709 C CA . ALA A 1 95 ? -6.479 -1.822 -6.717 1.00 90.75 95 ALA A CA 1
ATOM 710 C C . ALA A 1 95 ? -6.289 -3.229 -7.303 1.00 90.75 95 ALA A C 1
ATOM 712 O O . ALA A 1 95 ? -5.600 -3.384 -8.307 1.00 90.75 95 ALA A O 1
ATOM 713 N N . PHE A 1 96 ? -6.956 -4.238 -6.741 1.00 90.44 96 PHE A N 1
ATOM 714 C CA . PHE A 1 96 ? -6.928 -5.603 -7.260 1.00 90.44 96 PHE A CA 1
ATOM 715 C C . PHE A 1 96 ? -7.443 -5.687 -8.704 1.00 90.44 96 PHE A C 1
ATOM 717 O O . PHE A 1 96 ? -6.783 -6.280 -9.553 1.00 90.44 96 PHE A O 1
ATOM 724 N N . VAL A 1 97 ? -8.570 -5.039 -9.019 1.00 93.06 97 VAL A N 1
ATOM 725 C CA . VAL A 1 97 ? -9.118 -4.995 -10.386 1.00 93.06 97 VAL A CA 1
ATOM 726 C C . VAL A 1 97 ? -8.154 -4.312 -11.358 1.00 93.06 97 VAL A C 1
ATOM 728 O O . VAL A 1 97 ? -7.964 -4.803 -12.469 1.00 93.06 97 VAL A O 1
ATOM 731 N N . LEU A 1 98 ? -7.508 -3.216 -10.949 1.00 90.31 98 LEU A N 1
ATOM 732 C CA . LEU A 1 98 ? -6.494 -2.546 -11.770 1.00 90.31 98 LEU A CA 1
ATOM 733 C C . LEU A 1 98 ? -5.282 -3.451 -12.031 1.00 90.31 98 LEU A C 1
ATOM 735 O O . LEU A 1 98 ? -4.758 -3.467 -13.145 1.00 90.31 98 LEU A O 1
ATOM 739 N N . MET A 1 99 ? -4.880 -4.248 -11.039 1.00 87.31 99 MET A N 1
ATOM 740 C CA . MET A 1 99 ? -3.773 -5.197 -11.168 1.00 87.31 99 MET A CA 1
ATOM 741 C C . MET A 1 99 ? -4.070 -6.349 -12.140 1.00 87.31 99 MET A C 1
ATOM 743 O O . MET A 1 99 ? -3.140 -6.836 -12.770 1.00 87.31 99 MET A O 1
ATOM 747 N N . ILE A 1 100 ? -5.335 -6.735 -12.366 1.00 86.31 100 ILE A N 1
ATOM 748 C CA . ILE A 1 100 ? -5.698 -7.739 -13.396 1.00 86.31 100 ILE A CA 1
ATOM 749 C C . ILE A 1 100 ? -5.271 -7.285 -14.807 1.00 86.31 100 ILE A C 1
ATOM 751 O O . ILE A 1 100 ? -5.001 -8.106 -15.684 1.00 86.31 100 ILE A O 1
ATOM 755 N N . GLY A 1 101 ? -5.200 -5.973 -15.048 1.00 81.62 101 GLY A N 1
ATOM 756 C CA . GLY A 1 101 ? -4.760 -5.407 -16.325 1.00 81.62 101 GLY A CA 1
ATOM 757 C C . GLY A 1 101 ? -3.245 -5.461 -16.555 1.00 81.62 101 GLY A C 1
ATOM 758 O O . GLY A 1 101 ? -2.793 -5.195 -17.673 1.00 81.62 101 GLY A O 1
ATOM 759 N N . VAL A 1 102 ? -2.457 -5.796 -15.532 1.00 81.06 102 VAL A N 1
ATOM 760 C CA . VAL A 1 102 ? -0.996 -5.860 -15.612 1.00 81.06 102 VAL A CA 1
ATOM 761 C C . VAL A 1 102 ? -0.583 -7.165 -16.298 1.00 81.06 102 VAL A C 1
ATOM 763 O O . VAL A 1 102 ? -0.924 -8.250 -15.851 1.00 81.06 102 VAL A O 1
ATOM 766 N N . ARG A 1 103 ? 0.129 -7.059 -17.429 1.00 69.25 103 ARG A N 1
ATOM 767 C CA . ARG A 1 103 ? 0.537 -8.208 -18.271 1.00 69.25 103 ARG A CA 1
ATOM 768 C C . ARG A 1 103 ? 2.055 -8.404 -18.386 1.00 69.25 103 ARG A C 1
ATOM 770 O O . ARG A 1 103 ? 2.501 -9.273 -19.130 1.00 69.25 103 ARG A O 1
ATOM 777 N N . ARG A 1 104 ? 2.854 -7.546 -17.746 1.00 64.50 104 ARG A N 1
ATOM 778 C CA . ARG A 1 104 ? 4.330 -7.541 -17.773 1.00 64.50 104 ARG A CA 1
ATOM 779 C C . ARG A 1 104 ? 4.846 -7.099 -16.405 1.00 64.50 104 ARG A C 1
ATOM 781 O O . ARG A 1 104 ? 4.169 -6.308 -15.763 1.00 64.50 104 ARG A O 1
ATOM 788 N N . GLY A 1 105 ? 6.016 -7.585 -15.992 1.00 58.44 105 GLY A N 1
ATOM 789 C CA . GLY A 1 105 ? 6.558 -7.393 -14.636 1.00 58.44 105 GLY A CA 1
ATOM 790 C C . GLY A 1 105 ? 6.399 -8.614 -13.717 1.00 58.44 105 GLY A C 1
ATOM 791 O O . GLY A 1 105 ? 6.687 -8.530 -12.530 1.00 58.44 105 GLY A O 1
ATOM 792 N N . GLU A 1 106 ? 5.930 -9.744 -14.258 1.00 58.41 106 GLU A N 1
ATOM 793 C CA . GLU A 1 106 ? 6.005 -11.054 -13.605 1.00 58.41 106 GLU A CA 1
ATOM 794 C C . GLU A 1 106 ? 7.483 -11.468 -13.514 1.00 58.41 106 GLU A C 1
ATOM 796 O O . GLU A 1 106 ? 8.218 -11.301 -14.494 1.00 58.41 106 GLU A O 1
ATOM 801 N N . ALA A 1 107 ? 7.917 -12.045 -12.388 1.00 51.72 107 ALA A N 1
ATOM 802 C CA . ALA A 1 107 ? 9.251 -12.629 -12.287 1.00 51.72 107 ALA A CA 1
ATOM 803 C C . ALA A 1 107 ? 9.425 -13.665 -13.407 1.00 51.72 107 ALA A C 1
ATOM 805 O O . ALA A 1 107 ? 8.721 -14.677 -13.440 1.00 51.72 107 ALA A O 1
ATOM 806 N N . THR A 1 108 ? 10.338 -13.417 -14.347 1.00 49.66 108 THR A N 1
ATOM 807 C CA . THR A 1 108 ? 10.711 -14.427 -15.339 1.00 49.66 108 THR A CA 1
ATOM 808 C C . THR A 1 108 ? 11.241 -15.641 -14.593 1.00 49.66 108 THR A C 1
ATOM 810 O O . THR A 1 108 ? 12.307 -15.568 -13.985 1.00 49.66 108 THR A O 1
ATOM 813 N N . ALA A 1 109 ? 10.488 -16.741 -14.632 1.00 41.97 109 ALA A N 1
ATOM 814 C CA . ALA A 1 109 ? 10.977 -18.057 -14.260 1.00 41.97 109 ALA A CA 1
ATOM 815 C C . ALA A 1 109 ? 12.051 -18.456 -15.281 1.00 41.97 109 ALA A C 1
ATOM 817 O O . ALA A 1 109 ? 11.738 -19.029 -16.322 1.00 41.97 109 ALA A O 1
ATOM 818 N N . ASN A 1 110 ? 13.292 -18.067 -15.005 1.00 34.50 110 ASN A N 1
ATOM 819 C CA . ASN A 1 110 ? 14.493 -18.572 -15.656 1.00 34.50 110 ASN A CA 1
ATOM 820 C C . ASN A 1 110 ? 15.398 -19.162 -14.581 1.00 34.50 110 ASN A C 1
ATOM 822 O O . ASN A 1 110 ? 15.644 -18.449 -13.581 1.00 34.50 110 ASN A O 1
#